Protein AF-A0A183IZV0-F1 (afdb_monomer_lite)

Foldseek 3Di:
DPPPVVVVVVVQLVVLQVQLVVLQVVLVVCVVVLVLVSSLVSLVSSCVSPVPDVVSVVVNVVSVVSCVVVPD

Organism: NCBI:txid241478

pLDDT: mean 89.39, std 13.61, range [50.34, 98.56]

InterPro domains:
  IPR011990 Tetratricopeptide-like helical domain superfamily [G3DSA:1.25.40.10] (2-72)
  IPR011990 Tetratricopeptide-like helical domain superfamily [SSF48452] (19-70)
  IPR019734 Tetratricopeptide repeat [PS50005] (20-53)
  IPR019734 Tetratricopeptide repeat [SM00028] (20-53)
  IPR047150 SGT [PTHR45831] (13-70)

Structure (mmCIF, N/CA/C/O backbone):
data_AF-A0A183IZV0-F1
#
_entry.id   AF-A0A183IZV0-F1
#
loop_
_atom_site.group_PDB
_atom_site.id
_atom_site.type_symbol
_atom_site.label_atom_id
_atom_site.label_alt_id
_atom_site.label_comp_id
_atom_site.label_asym_id
_atom_site.label_entity_id
_atom_site.label_seq_id
_atom_site.pdbx_PDB_ins_code
_atom_site.Cartn_x
_atom_site.Cartn_y
_atom_site.Cartn_z
_atom_site.occupancy
_atom_site.B_iso_or_equiv
_atom_site.auth_seq_id
_atom_site.auth_comp_id
_atom_site.auth_asym_id
_atom_site.auth_atom_id
_atom_site.pdbx_PDB_model_num
ATOM 1 N N . MET A 1 1 ? 24.565 -10.609 -27.507 1.00 50.34 1 MET A N 1
ATOM 2 C CA . MET A 1 1 ? 23.757 -9.400 -27.761 1.00 50.34 1 MET A CA 1
ATOM 3 C C . MET A 1 1 ? 22.420 -9.630 -27.085 1.00 50.34 1 MET A C 1
ATOM 5 O O . MET A 1 1 ? 21.719 -10.549 -27.487 1.00 50.34 1 MET A O 1
ATOM 9 N N . VAL A 1 2 ? 22.148 -8.932 -25.982 1.00 54.28 2 VAL A N 1
ATOM 10 C CA . VAL A 1 2 ? 20.867 -9.057 -25.266 1.00 54.28 2 VAL A CA 1
ATOM 11 C C . VAL A 1 2 ? 19.777 -8.504 -26.197 1.00 54.28 2 VAL A C 1
ATOM 13 O O . VAL A 1 2 ? 19.987 -7.431 -26.764 1.00 54.28 2 VAL A O 1
ATOM 16 N N . PRO A 1 3 ? 18.683 -9.235 -26.465 1.00 60.50 3 PRO A N 1
ATOM 17 C CA . PRO A 1 3 ? 17.627 -8.744 -27.345 1.00 60.50 3 PRO A CA 1
ATOM 18 C C . PRO A 1 3 ? 17.002 -7.468 -26.760 1.00 60.50 3 PRO A C 1
ATOM 20 O O . PRO A 1 3 ? 16.692 -7.422 -25.572 1.00 60.50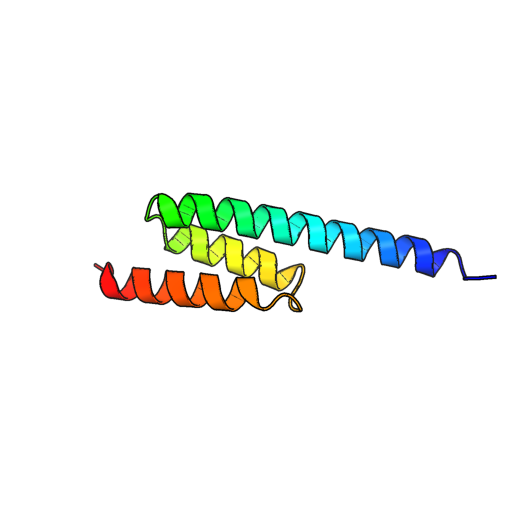 3 PRO A O 1
ATOM 23 N N . LYS A 1 4 ? 16.815 -6.444 -27.605 1.00 60.59 4 LYS A N 1
ATOM 24 C CA . LYS A 1 4 ? 16.282 -5.110 -27.246 1.00 60.59 4 LYS A CA 1
ATOM 25 C C . LYS A 1 4 ? 14.918 -5.156 -26.539 1.00 60.59 4 LYS A C 1
ATOM 27 O O . LYS A 1 4 ? 14.563 -4.240 -25.805 1.00 60.59 4 LYS A O 1
ATOM 32 N N . ASP A 1 5 ? 14.170 -6.240 -26.725 1.00 64.19 5 ASP A N 1
ATOM 33 C CA . ASP A 1 5 ? 12.880 -6.473 -26.072 1.00 64.19 5 ASP A CA 1
ATOM 34 C C . ASP A 1 5 ? 13.019 -6.671 -24.553 1.00 64.19 5 ASP A C 1
ATOM 36 O O . ASP A 1 5 ? 12.107 -6.341 -23.796 1.00 64.19 5 ASP A O 1
ATOM 40 N N . ASN A 1 6 ? 14.184 -7.142 -24.095 1.00 61.47 6 ASN A N 1
ATOM 41 C CA . ASN A 1 6 ? 14.459 -7.391 -22.682 1.00 61.47 6 ASN A CA 1
ATOM 42 C C . ASN A 1 6 ? 14.738 -6.090 -21.911 1.00 61.47 6 ASN A C 1
ATOM 44 O O . ASN A 1 6 ? 14.343 -5.964 -20.758 1.00 61.47 6 ASN A O 1
ATOM 48 N N . GLU A 1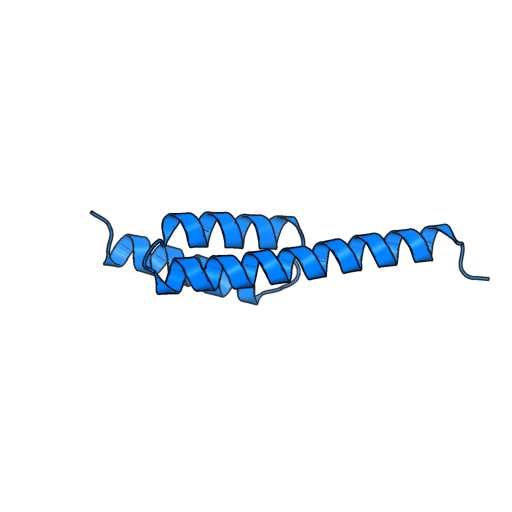 7 ? 15.363 -5.101 -22.559 1.00 66.88 7 GLU A N 1
ATOM 49 C CA . GLU A 1 7 ? 15.602 -3.771 -21.976 1.00 66.88 7 GLU A CA 1
ATOM 50 C C . GLU A 1 7 ? 14.284 -3.016 -21.760 1.00 66.88 7 GLU A C 1
ATOM 52 O O . GLU A 1 7 ? 14.079 -2.415 -20.710 1.00 66.88 7 GLU A O 1
ATOM 57 N N . LYS A 1 8 ? 13.345 -3.112 -22.711 1.00 71.25 8 LYS A N 1
ATOM 58 C CA . LYS A 1 8 ? 12.019 -2.485 -22.590 1.00 71.25 8 LYS A CA 1
ATOM 59 C C . LYS A 1 8 ? 11.161 -3.133 -21.497 1.00 71.25 8 LYS A C 1
ATOM 61 O O . LYS A 1 8 ? 10.411 -2.445 -20.807 1.00 71.25 8 LYS A O 1
ATOM 66 N N . LEU A 1 9 ? 11.255 -4.453 -21.337 1.00 71.38 9 LEU A N 1
ATOM 67 C CA . LEU A 1 9 ? 10.542 -5.176 -20.283 1.00 71.38 9 LEU A CA 1
ATOM 68 C C . LEU A 1 9 ? 11.072 -4.801 -18.891 1.00 71.38 9 LEU A C 1
ATOM 70 O O . LEU A 1 9 ? 10.275 -4.524 -17.997 1.00 71.38 9 LEU A O 1
ATOM 74 N N . LEU A 1 10 ? 12.400 -4.708 -18.747 1.00 73.62 10 LEU A N 1
ATOM 75 C CA . LEU A 1 10 ? 13.063 -4.246 -17.523 1.00 73.62 10 LEU A CA 1
ATOM 76 C C . LEU A 1 10 ? 12.585 -2.848 -17.114 1.00 73.62 10 LEU A C 1
ATOM 78 O O . LEU A 1 10 ? 12.218 -2.648 -15.961 1.00 73.62 10 LEU A O 1
ATOM 82 N N . THR A 1 11 ? 12.485 -1.909 -18.060 1.00 79.69 11 THR A N 1
ATOM 83 C CA . THR A 1 11 ? 12.011 -0.548 -17.752 1.00 79.69 11 THR A CA 1
ATOM 84 C C . THR A 1 11 ? 10.550 -0.502 -17.300 1.00 79.69 11 THR A C 1
ATOM 86 O O . THR A 1 11 ? 10.217 0.263 -16.402 1.00 79.69 11 THR A O 1
ATOM 89 N N . ILE A 1 12 ? 9.676 -1.347 -17.863 1.00 85.44 12 ILE A N 1
ATOM 90 C CA . ILE A 1 12 ? 8.260 -1.406 -17.455 1.00 85.44 12 ILE A CA 1
ATOM 91 C C . ILE A 1 12 ? 8.141 -1.957 -16.029 1.00 85.44 12 ILE A C 1
ATOM 93 O O . ILE A 1 12 ? 7.364 -1.442 -15.228 1.00 85.44 12 ILE A O 1
ATOM 97 N N . GLU A 1 13 ? 8.921 -2.986 -15.696 1.00 87.62 13 GLU A N 1
ATOM 98 C CA . GLU A 1 13 ? 8.930 -3.568 -14.353 1.00 87.62 13 GLU A CA 1
ATOM 99 C C . GLU A 1 13 ? 9.476 -2.576 -13.310 1.00 87.62 13 GLU A C 1
ATOM 101 O O . GLU A 1 13 ? 8.945 -2.470 -12.204 1.00 87.62 13 GLU A O 1
ATOM 106 N N . GLU A 1 14 ? 10.511 -1.810 -13.657 1.00 90.12 14 GLU A N 1
ATOM 107 C CA . GLU A 1 14 ? 11.058 -0.749 -12.806 1.00 90.12 14 GLU A CA 1
ATOM 108 C C . GLU A 1 14 ? 10.060 0.396 -12.586 1.00 90.12 14 GLU A C 1
ATOM 110 O O . GLU A 1 14 ? 9.896 0.852 -11.452 1.00 90.12 14 GLU A O 1
ATOM 115 N N . GLU A 1 15 ? 9.343 0.823 -13.628 1.00 92.06 15 GLU A N 1
ATOM 116 C CA . GLU A 1 15 ? 8.279 1.830 -13.522 1.00 92.06 15 GLU A CA 1
ATOM 117 C C . GLU A 1 15 ? 7.123 1.347 -12.637 1.00 92.06 15 GLU A C 1
ATOM 119 O O . GLU A 1 15 ? 6.666 2.086 -11.762 1.00 92.06 15 GLU A O 1
ATOM 124 N N . GLN A 1 16 ? 6.686 0.094 -12.798 1.00 94.25 16 GLN A N 1
ATOM 125 C CA . GLN A 1 16 ? 5.651 -0.511 -11.952 1.00 94.25 16 GLN A CA 1
ATOM 126 C C . GLN A 1 16 ? 6.082 -0.584 -10.486 1.00 94.25 16 GLN A C 1
ATOM 128 O O . GLN A 1 16 ? 5.293 -0.261 -9.597 1.00 94.25 16 GLN A O 1
ATOM 133 N N . LYS A 1 17 ? 7.341 -0.953 -10.216 1.00 95.00 17 LYS A N 1
ATOM 134 C CA . LYS A 1 17 ? 7.910 -0.949 -8.859 1.00 95.00 17 LYS A CA 1
ATOM 135 C C . LYS A 1 17 ? 7.972 0.462 -8.280 1.00 95.00 17 LYS A C 1
ATOM 137 O O . LYS A 1 17 ? 7.591 0.661 -7.129 1.00 95.00 17 LYS A O 1
ATOM 142 N N . ALA A 1 18 ? 8.409 1.447 -9.061 1.00 95.62 18 ALA A N 1
ATOM 143 C CA . ALA A 1 18 ? 8.466 2.839 -8.622 1.00 95.62 18 ALA A CA 1
ATOM 144 C C . ALA A 1 18 ? 7.070 3.394 -8.297 1.00 95.62 18 ALA A C 1
ATOM 146 O O . ALA A 1 18 ? 6.898 4.084 -7.290 1.00 95.62 18 ALA A O 1
ATOM 147 N N . GLU A 1 19 ? 6.065 3.064 -9.108 1.00 96.62 19 GLU A N 1
ATOM 148 C CA . GLU A 1 19 ? 4.680 3.457 -8.854 1.00 96.62 19 GLU A CA 1
ATOM 149 C C . GLU A 1 19 ? 4.092 2.730 -7.636 1.00 96.62 19 GLU A C 1
ATOM 151 O O . GLU A 1 19 ? 3.455 3.359 -6.791 1.00 96.62 19 GLU A O 1
ATOM 156 N N . ALA A 1 20 ? 4.379 1.438 -7.460 1.00 97.62 20 ALA A N 1
ATOM 157 C CA . ALA A 1 20 ? 3.984 0.696 -6.262 1.00 97.62 20 ALA A CA 1
ATOM 158 C C . ALA A 1 20 ? 4.550 1.332 -4.977 1.00 97.62 20 ALA A C 1
ATOM 160 O O . ALA A 1 20 ? 3.840 1.480 -3.978 1.00 97.62 20 ALA A O 1
ATOM 161 N N . GLU A 1 21 ? 5.800 1.801 -5.012 1.00 97.44 21 GLU A N 1
ATOM 162 C CA . GLU A 1 21 ? 6.422 2.517 -3.894 1.00 97.44 21 GLU A CA 1
ATOM 163 C C . GLU A 1 21 ? 5.777 3.885 -3.617 1.00 97.44 21 GLU A C 1
ATOM 165 O O . GLU A 1 21 ? 5.632 4.282 -2.449 1.00 97.44 21 GLU A O 1
ATOM 170 N N . ARG A 1 22 ? 5.336 4.600 -4.659 1.00 98.06 22 ARG A N 1
ATOM 171 C CA . ARG A 1 22 ? 4.556 5.840 -4.508 1.00 98.06 22 ARG A CA 1
ATOM 172 C C . ARG A 1 22 ? 3.213 5.565 -3.846 1.00 98.06 22 ARG A C 1
ATOM 174 O O . ARG A 1 22 ? 2.903 6.212 -2.846 1.00 98.06 22 ARG A O 1
ATOM 181 N N . LEU A 1 23 ? 2.483 4.555 -4.316 1.00 98.38 23 LEU A N 1
ATOM 182 C CA .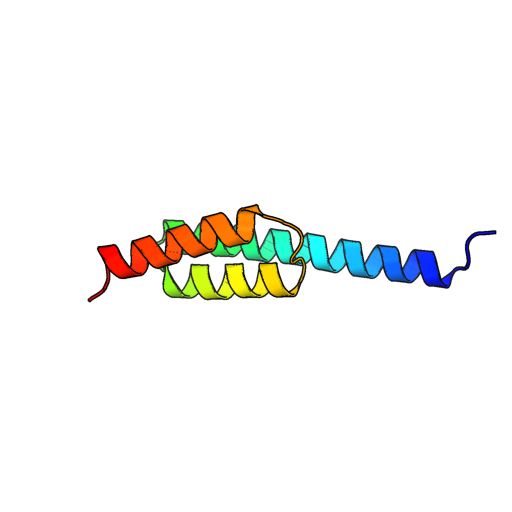 LEU A 1 23 ? 1.205 4.132 -3.738 1.00 98.38 23 LEU A CA 1
ATOM 183 C C . LEU A 1 23 ? 1.354 3.706 -2.274 1.00 98.38 23 LEU A C 1
ATOM 185 O O . LEU A 1 23 ? 0.559 4.125 -1.434 1.00 98.38 23 LEU A O 1
ATOM 189 N N . LYS A 1 24 ? 2.406 2.953 -1.923 1.00 97.88 24 LYS A N 1
ATOM 190 C CA . LYS A 1 24 ? 2.728 2.626 -0.520 1.00 97.88 24 LYS A CA 1
ATOM 191 C C . LYS A 1 24 ? 2.944 3.891 0.311 1.00 97.88 24 LYS A C 1
ATOM 193 O O . LYS A 1 24 ? 2.488 3.985 1.452 1.00 97.88 24 LYS A O 1
ATOM 198 N N . THR A 1 25 ? 3.680 4.861 -0.221 1.00 98.19 25 THR A N 1
ATOM 199 C CA . THR A 1 25 ? 3.971 6.115 0.487 1.00 98.19 25 THR A CA 1
ATOM 200 C C . THR A 1 25 ? 2.700 6.934 0.704 1.00 98.19 25 THR A C 1
ATOM 202 O O . THR A 1 25 ? 2.471 7.430 1.807 1.00 98.19 25 THR A O 1
ATOM 205 N N . GLU A 1 26 ? 1.830 7.012 -0.297 1.00 98.38 26 GLU A N 1
ATOM 206 C CA . GLU A 1 26 ? 0.523 7.657 -0.186 1.00 98.38 26 GLU A CA 1
ATOM 207 C C . GLU A 1 26 ? -0.389 6.926 0.811 1.00 98.38 26 GLU A C 1
ATOM 209 O O . GLU A 1 26 ? -0.990 7.556 1.685 1.00 98.38 26 GLU A O 1
ATOM 214 N N . ALA A 1 27 ? -0.418 5.592 0.770 1.00 98.19 27 ALA A N 1
ATOM 215 C CA . ALA A 1 27 ? -1.154 4.764 1.721 1.00 98.19 27 ALA A CA 1
ATOM 216 C C . ALA A 1 27 ? -0.715 5.041 3.164 1.00 98.19 27 ALA A C 1
ATOM 218 O O . ALA A 1 27 ? -1.554 5.206 4.048 1.00 98.19 27 ALA A O 1
ATOM 219 N N . ASN A 1 28 ? 0.593 5.177 3.404 1.00 98.06 28 ASN A N 1
ATOM 220 C CA . ASN A 1 28 ? 1.144 5.556 4.705 1.00 98.06 28 ASN A CA 1
ATOM 221 C C . ASN A 1 28 ? 0.672 6.944 5.167 1.00 98.06 28 ASN A C 1
ATOM 223 O O . ASN A 1 28 ? 0.447 7.151 6.361 1.00 98.06 28 ASN A O 1
ATOM 227 N N . ILE A 1 29 ? 0.510 7.902 4.249 1.00 98.31 29 ILE A N 1
ATOM 228 C CA . ILE A 1 29 ? -0.025 9.232 4.572 1.00 98.31 29 ILE A CA 1
ATOM 229 C C . ILE A 1 29 ? -1.487 9.113 5.011 1.00 98.31 29 ILE A C 1
ATOM 231 O O . ILE A 1 29 ? -1.847 9.661 6.052 1.00 98.31 29 ILE A O 1
ATOM 235 N N . PHE A 1 30 ? -2.321 8.379 4.272 1.00 97.62 30 PHE A N 1
AT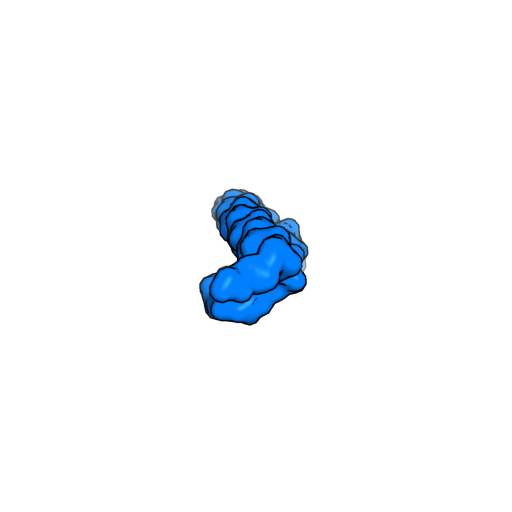OM 236 C CA . PHE A 1 30 ? -3.718 8.152 4.661 1.00 97.62 30 PHE A CA 1
ATOM 237 C C . PHE A 1 30 ? -3.845 7.350 5.956 1.00 97.62 30 PHE A C 1
ATOM 239 O O . PHE A 1 30 ? -4.684 7.679 6.791 1.00 97.62 30 PHE A O 1
ATOM 246 N N . PHE A 1 31 ? -2.970 6.369 6.173 1.00 96.50 31 PHE A N 1
ATOM 247 C CA . PHE A 1 31 ? -2.910 5.601 7.413 1.00 96.50 31 PHE A CA 1
ATOM 248 C C . PHE A 1 31 ? -2.636 6.506 8.621 1.00 96.50 31 PHE A C 1
ATOM 250 O O . PHE A 1 31 ? -3.320 6.410 9.636 1.00 96.50 31 PHE A O 1
ATOM 257 N N . LYS A 1 32 ? -1.673 7.433 8.505 1.00 96.12 32 LYS A N 1
ATOM 258 C CA . LYS A 1 32 ? -1.375 8.428 9.552 1.00 96.12 32 LYS A CA 1
ATOM 259 C C . LYS A 1 32 ? -2.515 9.421 9.783 1.00 96.12 32 LYS A C 1
ATOM 261 O O . LYS A 1 32 ? -2.619 9.964 10.873 1.00 96.12 32 LYS A O 1
ATOM 266 N N . LYS A 1 33 ? -3.356 9.656 8.772 1.00 96.25 33 LYS A N 1
ATOM 267 C CA . LYS A 1 33 ? -4.591 10.453 8.869 1.00 96.25 33 LYS A CA 1
ATOM 268 C C . LYS A 1 33 ? -5.798 9.630 9.340 1.00 96.25 33 LYS A C 1
ATOM 270 O O . LYS A 1 33 ? -6.926 10.076 9.163 1.00 96.25 33 LYS A O 1
ATOM 275 N N . GLU A 1 34 ? -5.572 8.411 9.833 1.00 94.62 34 GLU A N 1
ATOM 276 C CA . GLU A 1 34 ? -6.610 7.473 10.290 1.00 94.62 34 GLU A CA 1
ATOM 277 C C . GLU A 1 34 ? -7.652 7.112 9.214 1.00 94.62 34 GLU A C 1
ATOM 279 O O . GLU A 1 34 ? -8.682 6.498 9.472 1.00 94.62 34 GLU A O 1
ATOM 284 N N . SER A 1 35 ? -7.357 7.429 7.953 1.00 95.81 35 SER A N 1
ATOM 285 C CA . SER A 1 35 ? -8.184 7.106 6.794 1.00 95.81 35 SER A CA 1
ATOM 286 C C . SER A 1 35 ? -7.856 5.692 6.313 1.00 95.81 35 SER A C 1
ATOM 288 O O . SER A 1 35 ? -7.337 5.489 5.211 1.00 95.81 35 SER A O 1
ATOM 290 N N . TYR A 1 36 ? -8.112 4.703 7.170 1.00 95.38 36 TYR A N 1
ATOM 291 C CA . TYR A 1 36 ? -7.634 3.330 6.989 1.00 95.38 36 TYR A CA 1
ATOM 292 C C . TYR A 1 36 ? -8.198 2.650 5.735 1.00 95.38 36 TYR A C 1
ATOM 294 O O . TYR A 1 36 ? -7.441 2.000 5.021 1.00 95.38 36 TYR A O 1
ATOM 302 N N . ASN A 1 37 ? -9.470 2.882 5.390 1.00 95.81 37 ASN A N 1
ATOM 303 C CA . ASN A 1 37 ? -10.068 2.368 4.148 1.00 95.81 37 ASN A CA 1
ATOM 304 C C . ASN A 1 37 ? -9.294 2.831 2.907 1.00 95.81 37 ASN A C 1
ATOM 306 O O . ASN A 1 37 ? -8.980 2.030 2.027 1.00 95.81 37 ASN A O 1
ATOM 310 N N . LYS A 1 38 ? -8.896 4.110 2.869 1.00 97.31 38 LYS A N 1
ATOM 311 C CA . LYS A 1 38 ? -8.126 4.640 1.741 1.00 97.31 38 LYS A CA 1
ATOM 312 C C . LYS A 1 38 ? -6.708 4.081 1.703 1.00 97.31 38 LYS A C 1
ATOM 314 O O . LYS A 1 38 ? -6.199 3.767 0.630 1.00 97.31 38 LYS A O 1
ATOM 319 N N . ALA A 1 39 ? -6.087 3.905 2.869 1.00 98.06 39 ALA A N 1
ATOM 320 C CA . ALA A 1 39 ? -4.794 3.237 2.963 1.00 98.06 39 ALA A CA 1
ATOM 321 C C . ALA A 1 39 ? -4.861 1.790 2.434 1.00 98.06 39 ALA A C 1
ATOM 323 O O . ALA A 1 39 ? -3.979 1.378 1.687 1.00 98.06 39 ALA A O 1
ATOM 324 N N . ILE A 1 40 ? -5.920 1.038 2.757 1.00 98.06 40 ILE A N 1
ATOM 325 C CA . ILE A 1 40 ? -6.142 -0.337 2.275 1.00 98.06 40 ILE A CA 1
ATOM 326 C C . ILE A 1 40 ? -6.248 -0.391 0.746 1.00 98.06 40 ILE A C 1
ATOM 328 O O . ILE A 1 40 ? -5.617 -1.253 0.124 1.00 98.06 40 ILE A O 1
ATOM 332 N N . GLU A 1 41 ? -7.017 0.516 0.138 1.00 98.25 41 GLU A N 1
ATOM 333 C CA . GLU A 1 41 ? -7.136 0.620 -1.324 1.00 98.25 41 GLU A CA 1
ATOM 334 C C . GLU A 1 41 ? -5.770 0.852 -1.977 1.00 98.25 41 GLU A C 1
ATOM 336 O O . GLU A 1 41 ? -5.391 0.136 -2.904 1.00 98.25 41 GLU A O 1
ATOM 341 N N . LEU A 1 42 ? -5.000 1.810 -1.455 1.00 98.50 42 LEU A N 1
ATOM 342 C CA . LEU A 1 42 ? -3.694 2.175 -2.003 1.00 98.50 42 LEU A CA 1
ATOM 343 C C . LEU A 1 42 ? -2.653 1.061 -1.825 1.00 98.50 42 LEU A C 1
ATOM 345 O O . LEU A 1 42 ? -1.925 0.757 -2.769 1.00 98.50 42 LEU A O 1
ATOM 349 N N . TYR A 1 43 ? -2.618 0.375 -0.676 1.00 98.56 43 TYR A N 1
ATOM 350 C CA . TYR A 1 43 ? -1.766 -0.812 -0.522 1.00 98.56 43 TYR A CA 1
ATOM 351 C C . TYR A 1 43 ? -2.170 -1.943 -1.467 1.00 98.56 43 TYR A C 1
ATOM 353 O O . TYR A 1 43 ? -1.311 -2.662 -1.968 1.00 98.56 43 TYR A O 1
ATOM 361 N N . THR A 1 44 ? -3.466 -2.109 -1.733 1.00 98.38 44 THR A N 1
ATOM 362 C CA . THR A 1 44 ? -3.946 -3.110 -2.695 1.00 98.38 44 THR A CA 1
ATOM 363 C C . THR A 1 44 ? -3.515 -2.764 -4.117 1.00 98.38 44 THR A C 1
ATOM 365 O O . THR A 1 44 ? -3.072 -3.647 -4.845 1.00 98.38 44 THR A O 1
ATOM 368 N N . ALA A 1 45 ? -3.563 -1.486 -4.496 1.00 98.25 45 ALA A N 1
ATOM 369 C CA . ALA A 1 45 ? -3.035 -1.028 -5.775 1.00 98.25 45 ALA A CA 1
ATOM 370 C C . ALA A 1 45 ? -1.514 -1.263 -5.885 1.00 98.25 45 ALA A C 1
ATOM 372 O O . ALA A 1 45 ? -1.059 -1.775 -6.905 1.00 98.25 45 ALA A O 1
ATOM 373 N N . ALA A 1 46 ? -0.744 -0.999 -4.821 1.00 98.12 46 ALA A N 1
ATOM 374 C CA . ALA A 1 46 ? 0.692 -1.294 -4.783 1.00 98.12 46 ALA A CA 1
ATOM 375 C C . ALA A 1 46 ? 0.988 -2.796 -4.968 1.00 98.12 46 ALA A C 1
ATOM 377 O O . ALA A 1 46 ? 1.873 -3.159 -5.738 1.00 98.12 46 ALA A O 1
ATOM 378 N N . ILE A 1 47 ? 0.200 -3.674 -4.335 1.00 98.06 47 ILE A N 1
ATOM 379 C CA . ILE A 1 47 ? 0.299 -5.137 -4.488 1.00 98.06 47 ILE A CA 1
ATOM 380 C C . ILE A 1 47 ? 0.015 -5.581 -5.924 1.00 98.06 47 ILE A C 1
ATOM 382 O O . ILE A 1 47 ? 0.705 -6.456 -6.437 1.00 98.06 47 ILE A O 1
ATOM 386 N N . ASN A 1 48 ? -0.975 -4.978 -6.584 1.00 97.19 48 ASN A N 1
ATOM 387 C CA . ASN A 1 48 ? -1.307 -5.320 -7.967 1.00 97.19 48 ASN A CA 1
ATOM 388 C C . ASN A 1 48 ? -0.192 -4.935 -8.952 1.00 97.19 48 ASN A C 1
ATOM 390 O O . ASN A 1 48 ? -0.051 -5.587 -9.983 1.00 97.19 48 ASN A O 1
ATOM 394 N N . LEU A 1 49 ? 0.585 -3.890 -8.646 1.00 95.88 49 LEU A N 1
ATOM 395 C CA . LEU A 1 49 ? 1.718 -3.454 -9.466 1.00 95.88 49 LEU A CA 1
ATOM 396 C C . LEU A 1 49 ? 3.005 -4.222 -9.152 1.00 95.88 49 LEU A C 1
ATOM 398 O O . LEU A 1 49 ? 3.745 -4.576 -10.064 1.00 95.88 49 LEU A O 1
ATOM 402 N N . ASN A 1 50 ? 3.277 -4.486 -7.876 1.00 95.81 50 ASN A N 1
ATOM 403 C CA . ASN A 1 50 ? 4.457 -5.219 -7.439 1.00 95.81 50 ASN A CA 1
ATOM 404 C C . ASN A 1 50 ? 4.096 -6.191 -6.299 1.00 95.81 50 ASN A C 1
ATOM 406 O O . ASN A 1 50 ? 4.264 -5.872 -5.119 1.00 95.81 50 ASN A O 1
ATOM 410 N N . PRO A 1 51 ? 3.626 -7.408 -6.626 1.00 95.88 51 PRO A N 1
ATOM 411 C CA . PRO A 1 51 ? 3.197 -8.381 -5.624 1.00 95.88 51 PRO A CA 1
ATOM 412 C C . PRO A 1 51 ? 4.360 -8.998 -4.839 1.00 95.88 51 PRO A C 1
ATOM 414 O O . PRO A 1 51 ? 4.112 -9.687 -3.850 1.00 95.88 51 PRO A O 1
ATOM 417 N N . ASN A 1 52 ? 5.604 -8.761 -5.267 1.00 94.31 52 ASN A N 1
ATOM 418 C CA . ASN A 1 52 ? 6.811 -9.336 -4.677 1.00 94.31 52 ASN A CA 1
ATOM 419 C C . ASN A 1 52 ? 7.329 -8.553 -3.465 1.00 94.31 52 ASN A C 1
ATOM 421 O O . ASN A 1 52 ? 8.266 -9.014 -2.819 1.00 94.31 52 ASN A O 1
ATOM 425 N N . GLU A 1 53 ? 6.750 -7.391 -3.155 1.00 95.88 53 GLU A N 1
ATOM 426 C CA . GLU A 1 53 ? 7.154 -6.569 -2.015 1.00 95.88 53 GLU A CA 1
ATOM 427 C C . GLU A 1 53 ? 6.311 -6.903 -0.765 1.00 95.88 53 GLU A C 1
ATOM 429 O O . GLU A 1 53 ? 5.121 -6.568 -0.698 1.00 95.88 53 GLU A O 1
ATOM 434 N N . PRO A 1 54 ? 6.892 -7.555 0.263 1.00 95.75 54 PRO A N 1
ATOM 435 C CA . PRO A 1 54 ? 6.132 -8.034 1.417 1.00 95.75 54 PRO A CA 1
ATOM 436 C C . PRO A 1 54 ? 5.561 -6.909 2.286 1.00 95.75 54 PRO A C 1
ATOM 438 O O . PRO A 1 54 ? 4.533 -7.100 2.947 1.00 95.75 54 PRO A O 1
ATOM 441 N N . SER A 1 55 ? 6.198 -5.731 2.302 1.00 96.62 55 SER A N 1
ATOM 442 C CA . SER A 1 55 ? 5.784 -4.630 3.179 1.00 96.62 55 SER A CA 1
ATOM 443 C C . SER A 1 55 ? 4.360 -4.144 2.898 1.00 96.62 55 SER A C 1
ATOM 445 O O . SER A 1 55 ? 3.665 -3.729 3.828 1.00 96.62 55 SER A O 1
ATOM 447 N N . TYR A 1 56 ? 3.874 -4.251 1.657 1.00 97.94 56 TYR A N 1
ATOM 448 C CA . TYR A 1 56 ? 2.518 -3.823 1.305 1.00 97.94 56 TYR A CA 1
ATOM 449 C C . TYR A 1 56 ? 1.452 -4.664 2.011 1.00 97.94 56 TYR A C 1
ATOM 451 O O . TYR A 1 56 ? 0.467 -4.128 2.517 1.00 97.94 56 TYR A O 1
ATOM 459 N N . TYR A 1 57 ? 1.666 -5.977 2.100 1.00 98.06 57 TYR A N 1
ATOM 460 C CA . TYR A 1 57 ? 0.743 -6.893 2.766 1.00 98.06 57 TYR A CA 1
ATOM 461 C C . TYR A 1 57 ? 0.725 -6.660 4.275 1.00 98.06 57 TYR A C 1
ATOM 463 O O . TYR A 1 57 ? -0.353 -6.612 4.868 1.00 98.06 57 TYR A O 1
ATOM 471 N N . GLY A 1 58 ? 1.900 -6.464 4.884 1.00 97.69 58 GLY A N 1
ATOM 472 C CA . GLY A 1 58 ? 2.021 -6.156 6.310 1.00 97.69 58 GLY A CA 1
ATOM 473 C C . GLY A 1 58 ? 1.304 -4.857 6.677 1.00 97.69 58 GLY A C 1
ATOM 474 O O . GLY A 1 58 ? 0.476 -4.836 7.588 1.00 97.69 58 GLY A O 1
ATOM 475 N N . ASN A 1 59 ? 1.540 -3.793 5.908 1.00 97.38 59 ASN A N 1
ATOM 476 C CA . ASN A 1 59 ? 0.904 -2.502 6.155 1.00 97.38 59 ASN A CA 1
ATOM 477 C C . ASN A 1 59 ? -0.606 -2.528 5.885 1.00 97.38 59 ASN A C 1
ATOM 479 O O . ASN A 1 59 ? -1.374 -1.936 6.644 1.00 97.38 59 ASN A O 1
ATOM 483 N N . ARG A 1 60 ? -1.055 -3.250 4.849 1.00 97.94 60 ARG A N 1
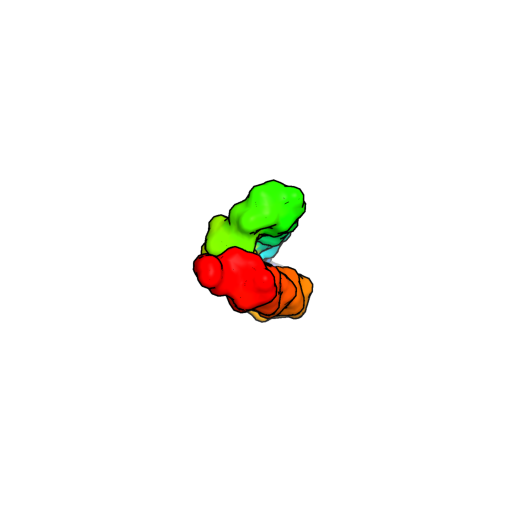ATOM 484 C CA . ARG A 1 60 ? -2.485 -3.448 4.577 1.00 97.94 60 ARG A CA 1
ATOM 485 C C . ARG A 1 60 ? -3.169 -4.229 5.693 1.00 97.94 60 ARG A C 1
ATOM 487 O O . ARG A 1 60 ? -4.250 -3.839 6.116 1.00 97.94 60 ARG A O 1
ATOM 494 N N . SER A 1 61 ? -2.537 -5.293 6.187 1.00 97.19 61 SER A N 1
ATOM 495 C CA . SER A 1 61 ? -3.037 -6.064 7.330 1.00 97.19 61 SER A CA 1
ATOM 496 C C . SER A 1 61 ? -3.175 -5.173 8.564 1.00 97.19 61 SER A C 1
ATOM 498 O O . SER A 1 61 ? -4.219 -5.152 9.210 1.00 97.19 61 SER A O 1
ATOM 500 N N . PHE A 1 62 ? -2.176 -4.328 8.829 1.00 95.81 62 PHE A N 1
ATOM 501 C CA . PHE A 1 62 ? -2.259 -3.374 9.929 1.00 95.81 62 PHE A CA 1
ATOM 502 C C . PHE A 1 62 ? -3.386 -2.349 9.740 1.00 95.81 62 PHE A C 1
ATOM 504 O O . PHE A 1 62 ? -4.072 -2.013 10.702 1.00 95.81 62 PHE A O 1
ATOM 511 N N . ALA A 1 63 ? -3.630 -1.889 8.511 1.00 96.00 63 ALA A N 1
ATOM 512 C CA . ALA A 1 63 ? -4.761 -1.018 8.200 1.00 96.00 63 ALA A CA 1
ATOM 513 C C . ALA A 1 63 ? -6.115 -1.707 8.428 1.00 96.00 63 ALA A C 1
ATOM 515 O O . ALA A 1 63 ? -7.000 -1.078 9.000 1.00 96.00 63 ALA A O 1
ATOM 516 N N . PHE A 1 64 ? -6.258 -2.992 8.089 1.00 94.94 64 PHE A N 1
ATOM 517 C CA . PHE A 1 64 ? -7.460 -3.768 8.417 1.00 94.94 64 PHE A CA 1
ATOM 518 C C . PHE A 1 64 ? -7.671 -3.918 9.929 1.00 94.94 64 PHE A C 1
ATOM 520 O O . PHE A 1 64 ? -8.764 -3.663 10.431 1.00 94.94 64 PHE A O 1
ATOM 527 N N . LEU A 1 65 ? -6.616 -4.229 10.687 1.00 94.88 65 LEU A N 1
ATOM 528 C CA . LEU A 1 65 ? -6.710 -4.289 12.151 1.00 94.88 65 LEU A CA 1
ATOM 529 C C . LEU A 1 65 ? -7.161 -2.949 12.738 1.00 94.88 65 LEU A C 1
ATOM 531 O O . LEU A 1 65 ? -7.943 -2.905 13.683 1.00 94.88 65 LEU A O 1
ATOM 535 N N . LYS A 1 66 ? -6.698 -1.836 12.163 1.00 93.00 66 LYS A N 1
ATOM 536 C CA . LYS A 1 66 ? -7.156 -0.501 12.546 1.00 93.00 66 LYS A CA 1
ATOM 537 C C . LYS A 1 66 ? -8.619 -0.273 12.163 1.00 93.00 66 LYS A C 1
ATOM 539 O O . LYS A 1 66 ? -9.355 0.240 12.992 1.00 93.00 66 LYS A O 1
ATOM 544 N N . THR A 1 67 ? -9.082 -0.700 10.988 1.00 89.69 67 THR A N 1
ATOM 545 C CA . THR A 1 67 ? -10.519 -0.619 10.667 1.00 89.69 67 THR A CA 1
ATOM 546 C C . THR A 1 67 ? -11.394 -1.460 11.586 1.00 89.69 67 THR A C 1
ATOM 548 O O . THR A 1 67 ? -12.541 -1.098 11.752 1.00 89.69 67 THR A O 1
ATOM 551 N N . GLU A 1 68 ? -10.896 -2.548 12.177 1.00 84.19 68 GLU A N 1
ATOM 552 C CA . GLU A 1 68 ? -11.661 -3.359 13.138 1.00 84.19 68 GLU A CA 1
ATOM 553 C C . GLU A 1 68 ? -11.641 -2.751 14.548 1.00 84.19 68 GLU A C 1
ATOM 555 O O . GLU A 1 68 ? -12.664 -2.708 15.221 1.00 84.19 68 GLU A O 1
ATOM 560 N N . LEU A 1 69 ? -10.490 -2.229 14.987 1.00 74.69 69 LEU A N 1
ATOM 561 C CA . LEU A 1 69 ? -10.329 -1.562 16.287 1.00 74.69 69 LEU A CA 1
ATOM 562 C C . LEU A 1 69 ? -11.037 -0.201 16.359 1.00 74.69 69 LEU A C 1
ATOM 564 O O . LEU A 1 69 ? -11.468 0.209 17.433 1.00 74.69 69 LEU A O 1
ATOM 568 N N . TYR A 1 70 ? -11.121 0.498 15.227 1.00 65.38 70 TYR A N 1
A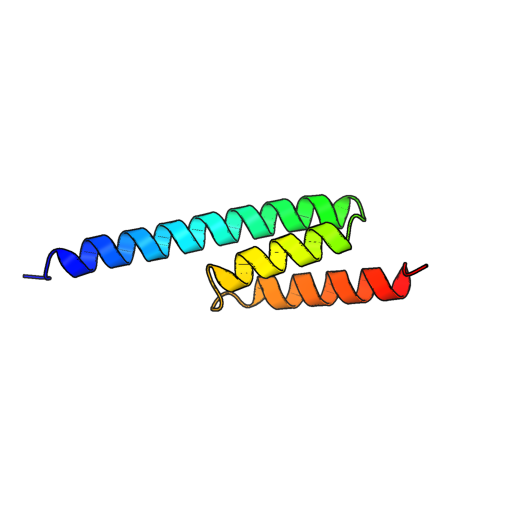TOM 569 C CA . TYR A 1 70 ? -11.811 1.781 15.065 1.00 65.38 70 TYR A CA 1
ATOM 570 C C . TYR A 1 70 ? -13.102 1.633 14.235 1.00 65.38 70 TYR A C 1
ATOM 572 O O . TYR A 1 70 ? -13.642 2.622 13.738 1.00 65.38 70 TYR A O 1
ATOM 580 N N . GLY A 1 71 ? -13.563 0.395 14.037 1.00 60.84 71 GLY A N 1
ATOM 581 C CA . GLY A 1 71 ? -14.695 0.048 13.186 1.00 60.84 71 GLY A CA 1
ATOM 582 C C . GLY A 1 71 ? -16.032 0.233 13.872 1.00 60.84 71 GLY A C 1
ATOM 583 O O . GLY A 1 71 ? -16.439 -0.656 14.608 1.00 60.84 71 GLY A O 1
ATOM 584 N N . ALA A 1 72 ? -16.682 1.348 13.516 1.00 52.09 72 ALA A N 1
ATOM 585 C CA . ALA A 1 72 ? -18.089 1.725 13.727 1.00 52.09 72 ALA A CA 1
ATOM 586 C C . ALA A 1 72 ? -18.595 1.794 15.179 1.00 52.09 72 ALA A C 1
ATOM 588 O O . ALA A 1 72 ? -18.841 0.741 15.805 1.00 52.09 72 ALA A O 1
#

Sequence (72 aa):
MVPKDNEKLLTIEEEQKAEAERLKTEANIFFKKESYNKAIELYTAAINLNPNEPSYYGNRSFAFLKTELYGA

Radius of gyration: 15.24 Å; chains: 1; bounding box: 42×20×44 Å

Secondary structure (DSSP, 8-state):
---HHHHHHHHHHHHHHHHHHHHHHHHHHHHHTT-HHHHHHHHHHHHHH-TT-HHHHHHHHHHHHHHHHT--